Protein AF-A0AAW5EZY8-F1 (afdb_monomer_lite)

Organism: Novacetimonas hansenii (NCBI:txid436)

Sequence (127 aa):
THPVAMAQVRGIIAELALDPVVEFDTAGAAEMVREWNRKEDVAVASALAAELNGLEILRHNVEDASHNTTRFYIASRKPAVLPPPGEDFLTTLLFRVSNQPGALYKALGGFATTGVNMTRLESYMLE

pLDDT: mean 95.03, std 3.19, range [75.81, 98.19]

Structure (mmCIF, N/CA/C/O backbone):
data_AF-A0AAW5EZY8-F1
#
_entry.id   AF-A0AAW5EZY8-F1
#
loop_
_atom_site.group_PDB
_atom_site.id
_atom_site.type_symbol
_atom_site.label_atom_id
_atom_site.label_alt_id
_atom_site.label_comp_id
_atom_site.label_asym_id
_atom_site.label_entity_id
_atom_site.label_seq_id
_atom_site.pdbx_PDB_ins_code
_atom_site.Cartn_x
_atom_site.Cartn_y
_atom_site.Cartn_z
_atom_site.occupancy
_atom_site.B_iso_or_equiv
_atom_site.auth_seq_id
_atom_site.auth_comp_id
_atom_site.auth_asym_id
_atom_site.auth_atom_id
_atom_site.pdbx_PDB_model_num
ATOM 1 N N . THR A 1 1 ? 15.048 0.302 -8.961 1.00 96.75 1 THR A N 1
ATOM 2 C CA . THR A 1 1 ? 13.766 0.573 -8.245 1.00 96.75 1 THR A CA 1
ATOM 3 C C . THR A 1 1 ? 13.970 0.448 -6.738 1.00 96.75 1 THR A C 1
ATOM 5 O O . THR A 1 1 ? 15.028 -0.017 -6.327 1.00 96.75 1 THR A O 1
ATOM 8 N N . HIS A 1 2 ? 12.994 0.839 -5.913 1.00 96.81 2 HIS A N 1
ATOM 9 C CA . HIS A 1 2 ? 13.060 0.767 -4.443 1.00 96.81 2 HIS A CA 1
ATOM 10 C C . HIS A 1 2 ? 13.257 -0.676 -3.925 1.00 96.81 2 HIS A C 1
ATOM 12 O O . HIS A 1 2 ? 12.625 -1.580 -4.478 1.00 96.81 2 HIS A O 1
ATOM 18 N N . PRO A 1 3 ? 14.019 -0.929 -2.834 1.00 96.50 3 PRO A N 1
ATOM 19 C CA . PRO A 1 3 ? 14.207 -2.272 -2.268 1.00 96.50 3 PRO A CA 1
ATOM 20 C C . PRO A 1 3 ? 12.917 -3.071 -2.035 1.00 96.50 3 PRO A C 1
ATOM 22 O O . PRO A 1 3 ? 12.869 -4.266 -2.316 1.00 96.50 3 PRO A O 1
ATOM 25 N N . VAL A 1 4 ? 11.851 -2.421 -1.551 1.00 95.44 4 VAL A N 1
ATOM 26 C CA . VAL A 1 4 ? 10.564 -3.104 -1.303 1.00 95.44 4 VAL A CA 1
ATOM 27 C C . VAL A 1 4 ? 9.896 -3.520 -2.613 1.00 95.44 4 VAL A C 1
ATOM 29 O O . VAL A 1 4 ? 9.390 -4.633 -2.696 1.00 95.44 4 VAL A O 1
ATOM 32 N N . ALA A 1 5 ? 9.937 -2.671 -3.644 1.00 95.50 5 ALA A N 1
ATOM 33 C CA . ALA A 1 5 ? 9.407 -3.018 -4.961 1.00 95.50 5 ALA A CA 1
ATOM 34 C C . ALA A 1 5 ? 10.259 -4.110 -5.623 1.00 95.50 5 ALA A C 1
ATOM 36 O O . ALA A 1 5 ? 9.714 -5.042 -6.201 1.00 95.50 5 ALA A O 1
ATOM 37 N N . MET A 1 6 ? 11.586 -4.051 -5.462 1.00 96.25 6 MET A N 1
ATOM 38 C CA . MET A 1 6 ? 12.530 -5.046 -5.982 1.00 96.25 6 MET A CA 1
ATOM 39 C C . MET A 1 6 ? 12.206 -6.463 -5.486 1.00 96.25 6 MET A C 1
ATOM 41 O O . MET A 1 6 ? 12.242 -7.425 -6.248 1.00 96.25 6 MET A O 1
ATOM 45 N N . ALA A 1 7 ? 11.833 -6.595 -4.211 1.00 95.44 7 ALA A N 1
ATOM 46 C CA . ALA A 1 7 ? 11.439 -7.876 -3.628 1.00 95.44 7 ALA A CA 1
ATOM 47 C C . ALA A 1 7 ? 10.109 -8.431 -4.177 1.00 95.44 7 ALA A C 1
ATOM 49 O O . ALA A 1 7 ? 9.827 -9.614 -3.980 1.00 95.44 7 ALA A O 1
ATOM 50 N N . GLN A 1 8 ? 9.307 -7.593 -4.840 1.00 96.25 8 GLN A N 1
ATOM 51 C CA . GLN A 1 8 ? 7.971 -7.904 -5.353 1.00 96.25 8 GLN A CA 1
ATOM 52 C C . GLN A 1 8 ? 7.939 -8.140 -6.868 1.00 96.25 8 GLN A C 1
ATOM 54 O O . GLN A 1 8 ? 6.854 -8.310 -7.407 1.00 96.25 8 GLN A O 1
ATOM 59 N N . VAL A 1 9 ? 9.082 -8.107 -7.561 1.00 96.88 9 VAL A N 1
ATOM 60 C CA . VAL A 1 9 ? 9.166 -8.227 -9.033 1.00 96.88 9 VAL A CA 1
ATOM 61 C C . VAL A 1 9 ? 10.278 -9.190 -9.455 1.00 96.88 9 VAL A C 1
ATOM 63 O O . VAL A 1 9 ? 10.941 -9.017 -10.478 1.00 96.88 9 VAL A O 1
ATOM 66 N N . ARG A 1 10 ? 10.545 -10.214 -8.641 1.00 96.94 10 ARG A N 1
ATOM 67 C CA . ARG A 1 10 ? 11.656 -11.143 -8.890 1.00 96.94 10 ARG A CA 1
ATOM 68 C C . ARG A 1 10 ? 11.398 -12.029 -10.104 1.00 96.94 10 ARG A C 1
ATOM 70 O O . ARG A 1 10 ? 12.356 -12.404 -10.778 1.00 96.94 10 ARG A O 1
ATOM 77 N N . GLY A 1 11 ? 10.134 -12.339 -10.394 1.00 96.94 11 GLY A N 1
ATOM 78 C CA . GLY A 1 11 ? 9.741 -13.144 -11.546 1.00 96.94 11 GLY A CA 1
ATOM 79 C C . GLY A 1 11 ? 10.181 -12.512 -12.863 1.00 96.94 11 GLY A C 1
ATOM 80 O O . GLY A 1 11 ? 10.860 -13.164 -13.653 1.00 96.94 11 GLY A O 1
ATOM 81 N N . ILE A 1 12 ? 9.880 -11.225 -13.064 1.00 97.12 12 ILE A N 1
ATOM 82 C CA . ILE A 1 12 ? 10.227 -10.524 -14.308 1.00 97.12 12 ILE A CA 1
ATOM 83 C C . ILE A 1 12 ? 11.739 -10.307 -14.461 1.00 97.12 12 ILE A C 1
ATOM 85 O O . ILE A 1 12 ? 12.265 -10.410 -15.567 1.00 97.12 12 ILE A O 1
ATOM 89 N N . ILE A 1 13 ? 12.451 -10.059 -13.355 1.00 97.06 13 ILE A N 1
ATOM 90 C CA . ILE A 1 13 ? 13.915 -9.909 -13.358 1.00 97.06 13 ILE A CA 1
ATOM 91 C C . ILE A 1 13 ? 14.572 -11.208 -13.833 1.00 97.06 13 ILE A C 1
ATOM 93 O O . ILE A 1 13 ? 15.456 -11.171 -14.686 1.00 97.06 13 ILE A O 1
ATOM 97 N N . ALA A 1 14 ? 14.116 -12.352 -13.315 1.00 97.56 14 ALA A N 1
ATOM 98 C CA . ALA A 1 14 ? 14.626 -13.657 -13.716 1.00 97.56 14 ALA A CA 1
ATOM 99 C C . ALA A 1 14 ? 14.240 -14.020 -15.159 1.00 97.56 14 ALA A C 1
ATOM 101 O O . ALA A 1 14 ? 15.081 -14.525 -15.897 1.00 97.56 14 ALA A O 1
ATOM 102 N N . GLU A 1 15 ? 12.996 -13.746 -15.571 1.00 97.38 15 GLU A N 1
ATOM 103 C CA . GLU A 1 15 ? 12.507 -14.002 -16.935 1.00 97.38 15 GLU A CA 1
ATOM 104 C C . GLU A 1 15 ? 13.356 -13.285 -17.991 1.00 97.38 15 GLU A C 1
ATOM 106 O O . GLU A 1 15 ? 13.709 -13.875 -19.011 1.00 97.38 15 GLU A O 1
ATOM 111 N N . LEU A 1 16 ? 13.686 -12.017 -17.740 1.00 96.31 16 LEU A N 1
ATOM 112 C CA . LEU A 1 16 ? 14.406 -11.160 -18.681 1.00 96.31 16 LEU A CA 1
ATOM 113 C C . LEU A 1 16 ? 15.927 -11.150 -18.461 1.00 96.31 16 LEU A C 1
ATOM 115 O O . LEU A 1 16 ? 16.626 -10.438 -19.177 1.00 96.31 16 LEU A O 1
ATOM 119 N N . ALA A 1 17 ? 16.432 -11.928 -17.495 1.00 96.88 17 ALA A N 1
ATOM 120 C CA . ALA A 1 17 ? 17.841 -11.965 -17.099 1.00 96.88 17 ALA A CA 1
ATOM 121 C C . ALA A 1 17 ? 18.433 -10.560 -16.847 1.00 96.88 17 ALA A C 1
ATOM 123 O O . ALA A 1 17 ? 19.512 -10.231 -17.337 1.00 96.88 17 ALA A O 1
ATOM 124 N N . LEU A 1 18 ? 17.697 -9.725 -16.106 1.00 96.50 18 LEU A N 1
ATOM 125 C CA . LEU A 1 18 ? 18.092 -8.348 -15.798 1.00 96.50 18 LEU A CA 1
ATOM 126 C C . LEU A 1 18 ? 19.021 -8.285 -14.583 1.00 96.50 18 LEU A C 1
ATOM 128 O O . LEU A 1 18 ? 18.821 -9.004 -13.601 1.00 96.50 18 LEU A O 1
ATOM 132 N N . ASP A 1 19 ? 19.963 -7.344 -14.606 1.00 97.19 19 ASP A N 1
ATOM 133 C CA . ASP A 1 19 ? 20.784 -7.004 -13.446 1.00 97.19 19 ASP A CA 1
ATOM 134 C C . ASP A 1 19 ? 20.021 -6.034 -12.519 1.00 97.19 19 ASP A C 1
ATOM 136 O O . ASP A 1 19 ? 19.670 -4.922 -12.929 1.00 97.19 19 ASP A O 1
ATOM 140 N N . PRO A 1 20 ? 19.719 -6.412 -11.261 1.00 96.56 20 PRO A N 1
ATOM 141 C CA . PRO A 1 20 ? 18.917 -5.577 -10.376 1.00 96.56 20 PRO A CA 1
ATOM 142 C C . PRO A 1 20 ? 19.725 -4.403 -9.806 1.00 96.56 20 PRO A C 1
ATOM 144 O O . PRO A 1 20 ? 20.698 -4.596 -9.078 1.00 96.56 20 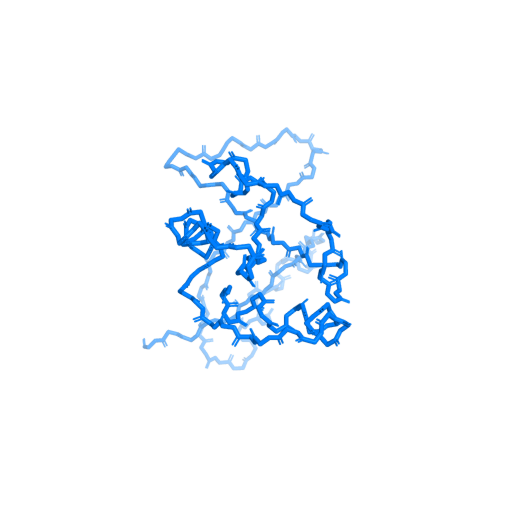PRO A O 1
ATOM 147 N N . VAL A 1 21 ? 19.246 -3.179 -10.043 1.00 96.44 21 VAL A N 1
ATOM 148 C CA . VAL A 1 21 ? 19.799 -1.945 -9.458 1.00 96.44 21 VAL A CA 1
ATOM 149 C C . VAL A 1 21 ? 18.827 -1.360 -8.430 1.00 96.44 21 VAL A C 1
ATOM 151 O O . VAL A 1 21 ? 17.658 -1.062 -8.721 1.00 96.44 21 VAL A O 1
ATOM 154 N N . VAL A 1 22 ? 19.307 -1.242 -7.191 1.00 95.69 22 VAL A N 1
ATOM 155 C CA . VAL A 1 22 ? 18.541 -0.719 -6.055 1.00 95.69 22 VAL A CA 1
ATOM 156 C C . VAL A 1 22 ? 18.641 0.798 -6.026 1.00 95.69 22 VAL A C 1
ATOM 158 O O . VAL A 1 22 ? 19.736 1.341 -6.022 1.00 95.69 22 VAL A O 1
ATOM 161 N N . GLU A 1 23 ? 17.487 1.453 -5.939 1.00 96.12 23 GLU A N 1
ATOM 162 C CA . GLU A 1 23 ? 17.372 2.911 -5.935 1.00 96.12 23 GLU A CA 1
ATOM 163 C C . GLU A 1 23 ? 16.558 3.421 -4.750 1.00 96.12 23 GLU A C 1
ATOM 165 O O . GLU A 1 23 ? 15.856 2.651 -4.089 1.00 96.12 23 GLU A O 1
ATOM 170 N N . PHE A 1 24 ? 16.650 4.726 -4.479 1.00 94.12 24 PHE A N 1
ATOM 171 C CA . PHE A 1 24 ? 16.034 5.342 -3.301 1.00 94.12 24 PHE A CA 1
ATOM 172 C C . PHE A 1 24 ? 14.505 5.267 -3.291 1.00 94.12 24 PHE A C 1
ATOM 174 O O . PHE A 1 24 ? 13.917 5.063 -2.235 1.00 94.12 24 PHE A O 1
ATOM 181 N N . ASP A 1 25 ? 13.850 5.404 -4.444 1.00 96.44 25 ASP A N 1
ATOM 182 C CA . ASP A 1 25 ? 12.405 5.234 -4.569 1.00 96.44 25 ASP A CA 1
ATOM 183 C C . ASP A 1 25 ? 11.999 4.771 -5.984 1.00 96.44 25 ASP A C 1
ATOM 185 O O . ASP A 1 25 ? 12.828 4.633 -6.888 1.00 96.44 25 ASP A O 1
ATOM 189 N N . THR A 1 26 ? 10.719 4.438 -6.172 1.00 97.12 26 THR A N 1
ATOM 190 C CA . THR A 1 26 ? 10.203 3.918 -7.450 1.00 97.12 26 THR A CA 1
ATOM 191 C C . THR A 1 26 ? 10.043 4.990 -8.528 1.00 97.12 26 THR A C 1
ATOM 193 O O . THR A 1 26 ? 10.220 4.686 -9.702 1.00 97.12 26 THR A O 1
ATOM 196 N N . ALA A 1 27 ? 9.673 6.218 -8.160 1.00 97.50 27 ALA A N 1
ATOM 197 C CA . ALA A 1 27 ? 9.432 7.303 -9.108 1.00 97.50 27 ALA A CA 1
ATOM 198 C C . ALA A 1 27 ? 10.752 7.934 -9.578 1.00 97.50 27 ALA A C 1
ATOM 200 O O . ALA A 1 27 ? 10.939 8.111 -10.779 1.00 97.50 27 ALA A O 1
ATOM 201 N N . GLY A 1 28 ? 11.696 8.160 -8.662 1.00 96.94 28 GLY A N 1
ATOM 202 C CA . GLY A 1 28 ? 13.058 8.592 -8.957 1.00 96.94 28 GLY A CA 1
ATOM 203 C C . GLY A 1 28 ? 13.806 7.590 -9.837 1.00 96.94 28 GLY A C 1
ATOM 204 O O . GLY A 1 28 ? 14.540 7.991 -10.731 1.00 96.94 28 GLY A O 1
ATOM 205 N N . ALA A 1 29 ? 13.553 6.282 -9.687 1.00 97.50 29 ALA A N 1
ATOM 206 C CA . ALA A 1 29 ? 14.089 5.281 -10.615 1.00 97.50 29 ALA A CA 1
ATOM 207 C C . ALA A 1 29 ? 13.621 5.497 -12.067 1.00 97.50 29 ALA A C 1
ATOM 209 O O . ALA A 1 29 ? 14.406 5.309 -12.992 1.00 97.50 29 ALA A O 1
ATOM 210 N N . ALA A 1 30 ? 12.364 5.901 -12.280 1.00 98.06 30 ALA A N 1
ATOM 211 C CA . ALA A 1 30 ? 11.870 6.240 -13.614 1.00 98.06 30 ALA A CA 1
ATOM 212 C C . ALA A 1 30 ? 12.508 7.539 -14.135 1.00 98.06 30 ALA A C 1
ATOM 214 O O . ALA A 1 30 ? 12.935 7.594 -15.285 1.00 98.06 30 ALA A O 1
ATOM 215 N N . GLU A 1 31 ? 12.633 8.558 -13.286 1.00 97.88 31 GLU A N 1
ATOM 216 C CA . GLU A 1 31 ? 13.318 9.809 -13.634 1.00 97.88 31 GLU A CA 1
ATOM 217 C C . GLU A 1 31 ? 14.772 9.563 -14.068 1.00 97.88 31 GLU A C 1
ATOM 219 O O . GLU A 1 31 ? 15.175 10.031 -15.130 1.00 97.88 31 GLU A O 1
ATOM 224 N N . MET A 1 32 ? 15.527 8.729 -13.347 1.00 97.06 32 MET A N 1
ATOM 225 C CA . MET A 1 32 ? 16.904 8.383 -13.725 1.00 97.06 32 MET A CA 1
ATOM 226 C C . MET A 1 32 ? 16.998 7.672 -15.075 1.00 97.06 32 MET A C 1
ATOM 228 O O . MET A 1 32 ? 17.864 8.012 -15.876 1.00 97.06 32 MET A O 1
ATOM 232 N N . VAL A 1 33 ? 16.098 6.728 -15.375 1.00 97.31 33 VAL A N 1
ATOM 233 C CA . VAL A 1 33 ? 16.075 6.063 -16.693 1.00 97.31 33 VAL A CA 1
ATOM 234 C C . VAL A 1 33 ? 15.851 7.078 -17.816 1.00 97.31 33 VAL A C 1
ATOM 236 O O . VAL A 1 33 ? 16.527 7.024 -18.847 1.00 97.31 33 VAL A O 1
ATOM 239 N N . ARG A 1 34 ? 14.954 8.049 -17.606 1.00 97.31 34 ARG A N 1
ATOM 240 C CA . ARG A 1 34 ? 14.743 9.157 -18.545 1.00 97.31 34 ARG A CA 1
ATOM 241 C C . ARG A 1 34 ? 16.007 10.008 -18.703 1.00 97.31 34 ARG A C 1
ATOM 243 O O . ARG A 1 34 ? 16.367 10.339 -19.830 1.00 97.31 34 ARG A O 1
ATOM 250 N N . GLU A 1 35 ? 16.661 10.379 -17.604 1.00 96.75 35 GLU A N 1
ATOM 251 C CA . GLU A 1 35 ? 17.868 11.216 -17.619 1.00 96.75 35 GLU A CA 1
ATOM 252 C C . GLU A 1 35 ? 19.063 10.526 -18.281 1.00 96.75 35 GLU A C 1
ATOM 254 O O . GLU A 1 35 ? 19.793 11.153 -19.051 1.00 96.75 35 GLU A O 1
ATOM 259 N N . TRP A 1 36 ? 19.262 9.234 -18.015 1.00 95.69 36 TRP A N 1
ATOM 260 C CA . TRP A 1 36 ? 20.331 8.450 -18.629 1.00 95.69 36 TRP A CA 1
ATOM 261 C C . TRP A 1 36 ? 20.109 8.259 -20.126 1.00 95.69 36 TRP A C 1
ATOM 263 O O . TRP A 1 36 ? 21.087 8.220 -20.874 1.00 95.69 36 TRP A O 1
ATOM 273 N N . ASN A 1 37 ? 18.844 8.172 -20.560 1.00 94.50 37 ASN A N 1
ATOM 274 C CA . ASN A 1 37 ? 18.448 8.032 -21.962 1.00 94.50 37 ASN A CA 1
ATOM 275 C C . ASN A 1 37 ? 19.176 6.868 -22.670 1.00 94.50 37 ASN A C 1
ATOM 277 O O . ASN A 1 37 ? 19.634 6.978 -23.812 1.00 94.50 37 ASN A O 1
ATOM 281 N N . ARG A 1 38 ? 19.316 5.752 -21.951 1.00 95.62 38 ARG A N 1
ATOM 282 C CA . ARG A 1 38 ? 19.911 4.494 -22.415 1.00 95.62 38 ARG A CA 1
ATOM 283 C C . ARG A 1 38 ? 18.803 3.489 -22.675 1.00 95.62 38 ARG A C 1
ATOM 285 O O . ARG A 1 38 ? 17.808 3.468 -21.960 1.00 95.62 38 ARG A O 1
ATOM 292 N N . LYS A 1 39 ? 18.961 2.659 -23.705 1.00 92.62 39 LYS A N 1
ATOM 293 C CA . LYS A 1 39 ? 17.939 1.662 -24.076 1.00 92.62 39 LYS A CA 1
ATOM 294 C C . LYS A 1 39 ? 18.060 0.376 -23.264 1.00 92.62 39 LYS A C 1
ATOM 296 O O . LYS A 1 39 ? 17.150 -0.445 -23.279 1.00 92.62 39 LYS A O 1
ATOM 301 N N . GLU A 1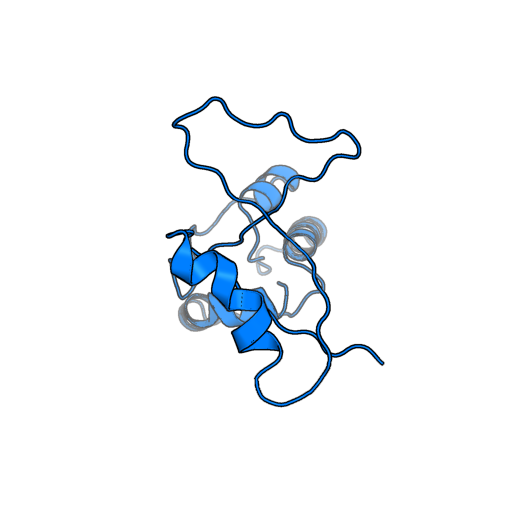 40 ? 19.197 0.204 -22.607 1.00 94.69 40 GLU A N 1
ATOM 302 C CA . GLU A 1 40 ? 19.554 -0.941 -21.784 1.00 94.69 40 GLU A CA 1
ATOM 303 C C . GLU A 1 40 ? 19.025 -0.808 -20.347 1.00 94.69 40 GLU A C 1
ATOM 305 O O . GLU A 1 40 ? 18.913 -1.809 -19.644 1.00 94.69 40 GLU A O 1
ATOM 310 N N . ASP A 1 41 ? 18.663 0.410 -19.930 1.00 96.00 41 ASP A N 1
ATOM 311 C CA . ASP A 1 41 ? 18.207 0.709 -18.576 1.00 96.00 41 ASP A CA 1
ATOM 312 C C . ASP A 1 41 ? 16.675 0.782 -18.520 1.00 96.00 41 ASP A C 1
ATOM 314 O O . ASP A 1 41 ? 16.026 1.452 -19.325 1.00 96.00 41 ASP A O 1
ATOM 318 N N . VAL A 1 42 ? 16.082 0.101 -17.538 1.00 97.00 42 VAL A N 1
ATOM 319 C CA . VAL A 1 42 ? 14.629 0.063 -17.320 1.00 97.00 42 VAL A CA 1
ATOM 320 C C . VAL A 1 42 ? 14.290 0.289 -15.852 1.00 97.00 42 VAL A C 1
ATOM 322 O O . VAL A 1 42 ? 15.053 -0.056 -14.950 1.00 97.00 42 VAL A O 1
ATOM 325 N N . 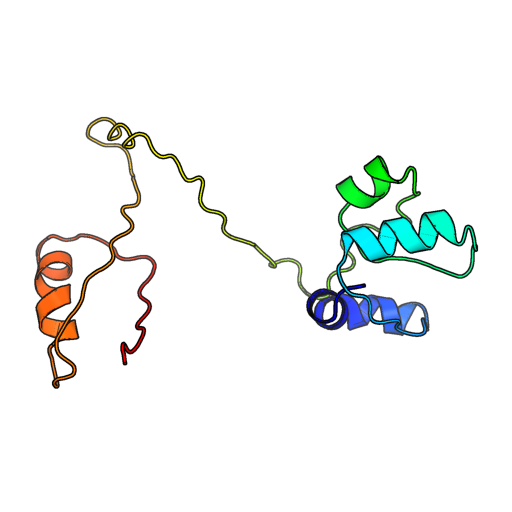ALA A 1 43 ? 13.106 0.845 -15.597 1.00 97.75 43 ALA A N 1
ATOM 326 C CA . ALA A 1 43 ? 12.598 1.067 -14.251 1.00 97.75 43 ALA A CA 1
ATOM 327 C C . ALA A 1 43 ? 11.282 0.323 -14.036 1.00 97.75 43 ALA A C 1
ATOM 329 O O . ALA A 1 43 ? 10.405 0.314 -14.896 1.00 97.75 43 ALA A O 1
ATOM 330 N N . VAL A 1 44 ? 11.119 -0.235 -12.835 1.00 97.75 44 VAL A N 1
ATOM 331 C CA . VAL A 1 44 ? 9.805 -0.643 -12.337 1.00 97.75 44 VAL A CA 1
ATOM 332 C C . VAL A 1 44 ? 9.258 0.467 -11.452 1.00 97.75 44 VAL A C 1
ATOM 334 O O . VAL A 1 44 ? 9.806 0.739 -10.379 1.00 97.75 44 VAL A O 1
ATOM 337 N N . ALA A 1 45 ? 8.190 1.103 -11.923 1.00 97.81 45 ALA A N 1
ATOM 338 C CA . ALA A 1 45 ? 7.548 2.254 -11.305 1.00 97.81 45 ALA A CA 1
ATOM 339 C C . ALA A 1 45 ? 6.035 2.247 -11.584 1.00 97.81 45 ALA A C 1
ATOM 341 O O . ALA A 1 45 ? 5.521 1.378 -12.289 1.00 97.81 45 ALA A O 1
ATOM 342 N N . SER A 1 46 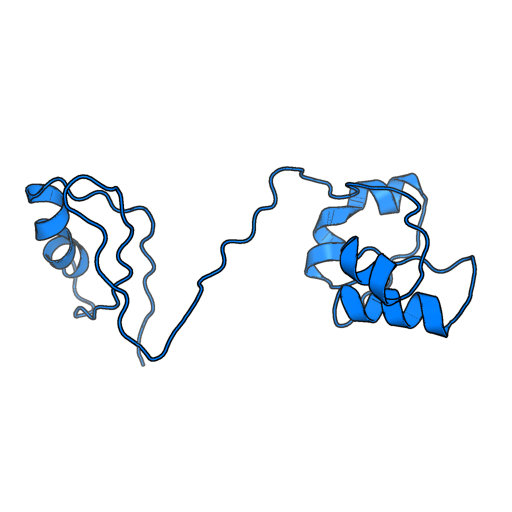? 5.308 3.218 -11.027 1.00 97.44 46 SER A N 1
ATOM 343 C CA . SER A 1 46 ? 3.885 3.388 -11.328 1.00 97.44 46 SER A CA 1
ATOM 344 C C . SER A 1 46 ? 3.672 3.878 -12.766 1.00 97.44 46 SER A C 1
ATOM 346 O O . SER A 1 46 ? 4.510 4.588 -13.322 1.00 97.44 46 SER A O 1
ATOM 348 N N . ALA A 1 47 ? 2.509 3.571 -13.350 1.00 97.88 47 ALA A N 1
ATOM 349 C CA . ALA A 1 47 ? 2.132 4.096 -14.667 1.00 97.88 47 ALA A CA 1
ATOM 350 C C . ALA A 1 47 ? 2.137 5.637 -14.704 1.00 97.88 47 ALA A C 1
ATOM 352 O O . ALA A 1 47 ? 2.562 6.232 -15.689 1.00 97.88 47 ALA A O 1
ATOM 353 N N . LEU A 1 48 ? 1.754 6.279 -13.594 1.00 97.94 48 LEU A N 1
ATOM 354 C CA . LEU A 1 48 ? 1.830 7.732 -13.440 1.00 97.94 48 LEU A CA 1
ATOM 355 C C . LEU A 1 48 ? 3.275 8.251 -13.528 1.00 97.94 48 LEU A C 1
ATOM 357 O O . LEU A 1 48 ? 3.516 9.288 -14.135 1.00 97.94 48 LEU A O 1
ATOM 361 N N . ALA A 1 49 ? 4.250 7.545 -12.946 1.00 98.00 49 ALA A N 1
ATOM 362 C CA . ALA A 1 49 ? 5.653 7.944 -13.046 1.00 98.00 49 ALA A CA 1
ATOM 363 C C . ALA A 1 49 ? 6.172 7.846 -14.489 1.00 98.00 49 ALA A C 1
ATOM 365 O O . ALA A 1 49 ? 6.955 8.700 -14.902 1.00 98.00 49 ALA A O 1
ATOM 366 N N . ALA A 1 50 ? 5.718 6.848 -15.257 1.00 98.12 50 ALA A N 1
ATOM 367 C CA . ALA A 1 50 ? 6.032 6.745 -16.680 1.00 98.12 50 ALA A CA 1
ATOM 368 C C . ALA A 1 50 ? 5.440 7.924 -17.473 1.00 98.12 50 ALA A C 1
ATOM 370 O O . ALA A 1 50 ? 6.168 8.577 -18.216 1.00 98.12 50 ALA A O 1
ATOM 371 N N . GLU A 1 51 ? 4.165 8.260 -17.246 1.00 98.00 51 GLU A N 1
ATOM 372 C CA . GLU A 1 51 ? 3.490 9.405 -17.877 1.00 98.00 51 GLU A CA 1
ATOM 373 C C . GLU A 1 51 ? 4.217 10.730 -17.598 1.00 98.00 51 GLU A C 1
ATOM 375 O O . GLU A 1 51 ? 4.566 11.455 -18.529 1.00 98.00 51 GLU A O 1
ATOM 380 N N . LEU A 1 52 ? 4.511 11.021 -16.326 1.00 97.88 52 LEU A N 1
ATOM 381 C CA . LEU A 1 52 ? 5.181 12.260 -15.912 1.00 97.88 52 LEU A CA 1
ATOM 382 C C . LEU A 1 52 ? 6.595 12.404 -16.493 1.00 97.88 52 LEU A C 1
ATOM 384 O O . LEU A 1 52 ? 7.072 13.522 -16.682 1.00 97.88 52 LEU A O 1
ATOM 388 N N . ASN A 1 53 ? 7.258 11.283 -16.783 1.00 97.38 53 ASN A N 1
ATOM 389 C CA . ASN A 1 53 ? 8.599 11.257 -17.361 1.00 97.38 53 ASN A CA 1
ATOM 390 C C . ASN A 1 53 ? 8.613 11.054 -18.883 1.00 97.38 53 ASN A C 1
ATOM 392 O O . ASN A 1 53 ? 9.691 11.039 -19.474 1.00 97.38 53 ASN A O 1
ATOM 396 N N . GLY A 1 54 ? 7.450 10.917 -19.530 1.00 97.00 54 GLY A N 1
ATOM 397 C CA . GLY A 1 54 ? 7.358 10.635 -20.965 1.00 97.00 54 GLY A CA 1
ATOM 398 C C . GLY A 1 54 ? 7.994 9.300 -21.368 1.00 97.00 54 GLY A C 1
ATOM 399 O O . GLY A 1 54 ? 8.531 9.190 -22.468 1.00 97.00 54 GLY A O 1
ATOM 400 N N . LEU A 1 55 ? 7.980 8.311 -20.471 1.00 97.69 55 LEU A N 1
ATOM 401 C CA . LEU A 1 55 ? 8.533 6.980 -20.706 1.00 97.69 55 LEU A CA 1
ATOM 402 C C . LEU A 1 55 ? 7.477 6.024 -21.262 1.00 97.69 55 LEU A C 1
ATOM 404 O O . LEU A 1 55 ? 6.299 6.086 -20.908 1.00 97.69 55 LEU A O 1
ATOM 408 N N . GLU A 1 56 ? 7.925 5.093 -22.098 1.00 97.44 56 GLU A N 1
ATOM 409 C CA . GLU A 1 56 ? 7.096 4.006 -22.612 1.00 97.44 56 GLU A CA 1
ATOM 410 C C . GLU A 1 56 ? 6.981 2.876 -21.580 1.00 97.44 56 GLU A C 1
ATOM 412 O O . GLU A 1 56 ? 7.975 2.428 -21.003 1.00 97.44 56 GLU A O 1
ATOM 417 N N . ILE A 1 57 ? 5.762 2.382 -21.357 1.00 98.19 57 ILE A N 1
ATOM 418 C CA . ILE A 1 57 ? 5.535 1.213 -20.504 1.00 98.19 57 ILE A CA 1
ATOM 419 C C . ILE A 1 57 ? 5.747 -0.052 -21.340 1.00 98.19 57 ILE A C 1
ATOM 421 O O . ILE A 1 57 ? 4.920 -0.393 -22.180 1.00 98.19 57 ILE A O 1
ATOM 425 N N . LEU A 1 58 ? 6.833 -0.778 -21.065 1.00 96.94 58 LEU A N 1
ATOM 426 C CA . LEU A 1 58 ? 7.173 -2.017 -21.778 1.00 96.94 58 LEU A CA 1
ATOM 427 C C . LEU A 1 58 ? 6.305 -3.214 -21.362 1.00 96.94 58 LEU A C 1
ATOM 429 O O .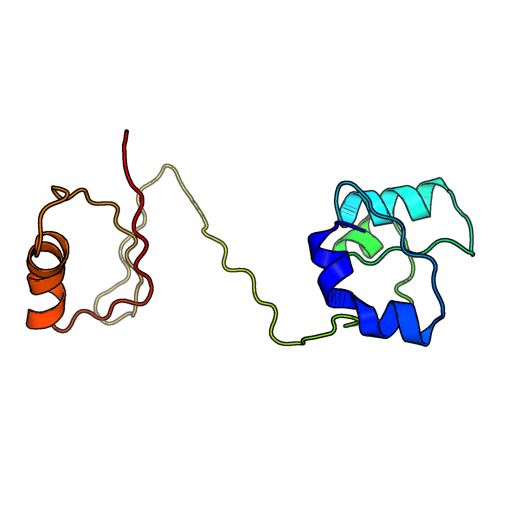 LEU A 1 58 ? 6.045 -4.112 -22.162 1.00 96.94 58 LEU A O 1
ATOM 433 N N . ARG A 1 59 ? 5.880 -3.262 -20.093 1.00 97.25 59 ARG A N 1
ATOM 434 C CA . ARG A 1 59 ? 5.031 -4.330 -19.552 1.00 97.25 59 ARG A CA 1
ATOM 435 C C . ARG A 1 59 ? 4.251 -3.830 -18.338 1.00 97.25 59 ARG A C 1
ATOM 437 O O . ARG A 1 59 ? 4.817 -3.197 -17.451 1.00 97.25 59 ARG A O 1
ATOM 444 N N . HIS A 1 60 ? 2.958 -4.133 -18.297 1.00 97.06 60 HIS A N 1
ATOM 445 C CA . HIS A 1 60 ? 2.091 -3.834 -17.157 1.00 97.06 60 HIS A CA 1
ATOM 446 C C . HIS A 1 60 ? 2.053 -4.997 -16.163 1.00 97.06 60 HIS A C 1
ATOM 448 O O . HIS A 1 60 ? 2.236 -6.147 -16.559 1.00 97.06 60 HIS A O 1
ATOM 454 N N . ASN A 1 61 ? 1.736 -4.682 -14.905 1.00 95.62 61 ASN A N 1
ATOM 455 C CA . ASN A 1 61 ? 1.451 -5.642 -13.835 1.00 95.62 61 ASN A CA 1
ATOM 456 C C . ASN A 1 61 ? 2.553 -6.706 -13.669 1.00 95.62 61 ASN A C 1
ATOM 458 O O . ASN A 1 61 ? 2.308 -7.907 -13.778 1.00 95.62 61 ASN A O 1
ATOM 462 N N . VAL A 1 62 ? 3.796 -6.242 -13.505 1.00 96.44 62 VAL A N 1
ATOM 463 C CA . VAL A 1 62 ? 4.990 -7.098 -13.388 1.00 96.44 62 VAL A CA 1
ATOM 464 C C . VAL A 1 62 ? 5.254 -7.578 -11.957 1.00 96.44 62 VAL A C 1
ATOM 466 O O . VAL A 1 62 ? 6.283 -8.202 -11.700 1.00 96.44 62 VAL A O 1
ATOM 469 N N . GLU A 1 63 ? 4.364 -7.257 -11.018 1.00 95.81 63 GLU A N 1
ATOM 470 C CA . GLU A 1 63 ? 4.423 -7.743 -9.647 1.00 95.81 63 GLU A CA 1
ATOM 471 C C . GLU A 1 63 ? 4.207 -9.258 -9.548 1.00 95.81 63 GLU A C 1
ATOM 473 O O . GLU A 1 63 ? 3.341 -9.840 -10.195 1.00 95.81 63 GLU A O 1
ATOM 478 N N . ASP A 1 64 ? 4.964 -9.894 -8.657 1.00 95.50 64 ASP A N 1
ATOM 479 C CA . ASP A 1 64 ? 4.898 -11.328 -8.379 1.00 95.50 64 ASP A CA 1
ATOM 480 C C . ASP A 1 64 ? 3.538 -11.731 -7.767 1.00 95.50 64 ASP A C 1
ATOM 482 O O . ASP A 1 64 ? 3.118 -12.885 -7.858 1.00 95.50 64 ASP A O 1
ATOM 486 N N . ALA A 1 65 ? 2.850 -10.791 -7.107 1.00 92.94 65 ALA A N 1
ATOM 487 C CA . ALA A 1 65 ? 1.584 -11.018 -6.419 1.00 92.94 65 ALA A CA 1
ATOM 488 C C . ALA A 1 65 ? 0.577 -9.896 -6.706 1.00 92.94 65 ALA A C 1
ATOM 490 O O . ALA A 1 65 ? 0.730 -8.766 -6.245 1.00 92.94 65 ALA A O 1
ATOM 491 N N . SER A 1 66 ? -0.521 -10.246 -7.375 1.00 89.56 66 SER A N 1
ATOM 492 C CA . SER A 1 66 ? -1.543 -9.297 -7.841 1.00 89.56 66 SER A CA 1
ATOM 493 C C . SER A 1 66 ? -2.427 -8.688 -6.741 1.00 89.56 66 SER A C 1
ATOM 495 O O . SER A 1 66 ? -3.271 -7.843 -7.021 1.00 89.56 66 SER A O 1
ATOM 497 N N . HIS A 1 67 ? -2.289 -9.131 -5.488 1.00 88.75 67 HIS A N 1
ATOM 498 C CA . HIS A 1 67 ? -3.130 -8.696 -4.365 1.00 88.75 67 HIS A CA 1
ATOM 499 C C . HIS A 1 67 ? -2.478 -7.604 -3.501 1.00 88.75 67 HIS A C 1
ATOM 501 O O . HIS A 1 67 ? -2.897 -7.373 -2.366 1.00 88.75 67 HIS A O 1
ATOM 507 N N . ASN A 1 68 ? -1.452 -6.922 -4.013 1.00 87.00 68 ASN A N 1
ATOM 508 C CA . ASN A 1 68 ? -0.805 -5.829 -3.297 1.00 87.00 68 ASN A CA 1
ATOM 509 C C . ASN A 1 68 ? -1.740 -4.608 -3.214 1.00 87.00 68 ASN A C 1
ATOM 511 O O . ASN A 1 68 ? -2.129 -4.040 -4.230 1.00 87.00 68 ASN A O 1
ATOM 515 N N . THR A 1 69 ? -2.127 -4.215 -1.999 1.00 90.44 69 THR A N 1
ATOM 516 C CA . THR A 1 69 ? -3.043 -3.091 -1.758 1.00 90.44 69 THR A CA 1
ATOM 517 C C . THR A 1 69 ? -2.493 -2.181 -0.669 1.00 90.44 69 THR A C 1
ATOM 519 O O . THR A 1 69 ? -2.179 -2.635 0.432 1.00 90.44 69 THR A O 1
ATOM 522 N N . THR A 1 70 ? -2.461 -0.877 -0.941 1.00 91.31 70 THR A N 1
ATOM 523 C CA . THR A 1 70 ? -2.061 0.148 0.032 1.00 91.31 70 THR A CA 1
ATOM 524 C C . THR A 1 70 ? -3.288 0.902 0.537 1.00 91.31 70 THR A C 1
ATOM 526 O O . THR A 1 70 ? -4.027 1.500 -0.243 1.00 91.31 70 THR A O 1
ATOM 529 N N . ARG A 1 71 ? -3.508 0.905 1.857 1.00 93.69 71 ARG A N 1
ATOM 530 C CA . ARG A 1 71 ? -4.585 1.672 2.502 1.00 93.69 71 ARG A CA 1
ATOM 531 C C . ARG A 1 71 ? -4.087 3.067 2.887 1.00 93.69 71 ARG A C 1
ATOM 533 O O . ARG A 1 71 ? -3.182 3.184 3.708 1.00 93.69 71 ARG A O 1
ATOM 540 N N . PHE A 1 72 ? -4.723 4.108 2.355 1.00 94.81 72 PHE A N 1
ATOM 541 C CA . PHE A 1 72 ? -4.435 5.510 2.680 1.00 94.81 72 PHE A CA 1
ATOM 542 C C . PHE A 1 72 ? -5.495 6.110 3.615 1.00 94.81 72 PHE A C 1
ATOM 544 O O . PHE A 1 72 ? -6.653 5.691 3.606 1.00 94.81 72 PHE A O 1
ATOM 551 N N . TYR A 1 73 ? -5.102 7.121 4.396 1.00 92.44 73 TYR A N 1
ATOM 552 C CA . TYR A 1 73 ? -6.016 7.980 5.152 1.00 92.44 73 TYR A CA 1
ATOM 553 C C . TYR A 1 73 ? -6.002 9.391 4.567 1.00 92.44 73 TYR A C 1
ATOM 555 O O . TYR A 1 73 ? -4.936 9.950 4.318 1.00 92.44 73 TYR A O 1
ATOM 563 N N . ILE A 1 74 ? -7.183 9.986 4.404 1.00 92.50 74 ILE A N 1
ATOM 564 C CA . ILE A 1 74 ? -7.326 11.409 4.086 1.00 92.50 74 ILE A CA 1
ATOM 565 C C . ILE A 1 74 ? -7.505 12.153 5.409 1.00 92.50 74 ILE A C 1
ATOM 567 O O . ILE A 1 74 ? -8.455 11.892 6.145 1.00 92.50 74 ILE A O 1
ATOM 571 N N . ALA A 1 75 ? -6.585 13.064 5.724 1.00 93.19 75 ALA A N 1
ATOM 572 C CA . ALA A 1 75 ? -6.595 13.823 6.972 1.00 93.19 75 ALA A CA 1
ATOM 573 C C . ALA A 1 75 ? -6.958 15.295 6.735 1.00 93.19 75 ALA A C 1
ATOM 575 O O . ALA A 1 75 ? -6.565 15.902 5.740 1.00 93.19 75 ALA A O 1
ATOM 576 N N . SER A 1 76 ? -7.683 15.887 7.684 1.00 94.94 76 SER A N 1
ATOM 577 C CA . SER A 1 76 ? -8.075 17.297 7.675 1.00 94.94 76 SER A CA 1
ATOM 578 C C . SER A 1 76 ? -7.977 17.878 9.081 1.00 94.94 76 SER A C 1
ATOM 580 O O . SER A 1 76 ? -8.202 17.180 10.066 1.00 94.94 76 SER A O 1
ATOM 582 N N . ARG A 1 77 ? -7.675 19.179 9.181 1.00 96.62 77 ARG A N 1
ATOM 583 C CA . ARG A 1 77 ? -7.772 19.919 10.453 1.00 96.62 77 ARG A CA 1
ATOM 584 C C . ARG A 1 77 ? -9.221 20.169 10.867 1.00 96.62 77 ARG A C 1
ATOM 586 O O . ARG A 1 77 ? -9.486 20.418 12.038 1.00 96.62 77 ARG A O 1
ATOM 593 N N . LYS A 1 78 ? -10.147 20.172 9.904 1.00 95.94 78 LYS A N 1
ATOM 594 C CA . LYS A 1 78 ? -11.575 20.324 10.182 1.00 95.94 78 LYS A CA 1
ATOM 595 C C . LYS A 1 78 ? -12.134 18.971 10.625 1.00 95.94 78 LYS A C 1
ATOM 597 O O . LYS A 1 78 ? -11.817 17.977 9.969 1.00 95.94 78 LYS A O 1
ATOM 602 N N . PRO A 1 79 ? -12.973 18.930 11.673 1.00 90.88 79 PRO A N 1
ATOM 603 C CA . PRO A 1 79 ? -13.679 17.713 12.044 1.00 90.88 79 PRO A CA 1
ATOM 604 C C . PRO A 1 79 ? -14.462 17.145 10.859 1.00 90.88 79 PRO A C 1
ATOM 606 O O . PRO A 1 79 ? -15.032 17.900 10.066 1.00 90.88 79 PRO A O 1
ATOM 609 N N . ALA A 1 80 ? -14.485 15.818 10.748 1.00 87.50 80 ALA A N 1
ATOM 610 C CA . ALA A 1 80 ? -15.340 15.143 9.786 1.00 87.50 80 ALA A CA 1
ATOM 611 C C . ALA A 1 80 ? -16.812 15.347 10.170 1.00 87.50 80 ALA A C 1
ATOM 613 O O . ALA A 1 80 ? -17.166 15.333 11.351 1.00 87.50 80 ALA A O 1
ATOM 614 N N . VAL A 1 81 ? -17.666 15.528 9.166 1.00 89.31 81 VAL A N 1
ATOM 615 C CA . VAL A 1 81 ? -19.117 15.473 9.356 1.00 89.31 81 VAL A CA 1
ATOM 616 C C . VAL A 1 81 ? -19.492 14.004 9.511 1.00 89.31 81 VAL A C 1
ATOM 618 O O . VAL A 1 81 ? -19.045 13.175 8.718 1.00 89.31 81 VAL A O 1
ATOM 621 N N . LEU A 1 82 ? -20.268 13.677 10.545 1.00 87.62 82 LEU A N 1
ATOM 622 C CA . LEU A 1 82 ? -20.744 12.310 10.725 1.00 87.62 82 LEU A CA 1
ATOM 623 C C . LEU A 1 82 ? -21.706 11.947 9.584 1.00 87.62 82 LEU A C 1
ATOM 625 O O . LEU A 1 82 ? -22.545 12.779 9.223 1.00 87.62 82 LEU A O 1
ATOM 629 N N . PRO A 1 83 ? -21.596 10.732 9.027 1.00 89.31 83 PRO A N 1
ATOM 630 C CA . PRO A 1 83 ? -22.540 10.267 8.027 1.00 89.31 83 PRO A CA 1
ATOM 631 C C . PRO A 1 83 ? -23.951 10.153 8.627 1.00 89.31 83 PRO A C 1
ATOM 633 O O . PRO A 1 83 ? -24.106 10.067 9.854 1.00 89.31 83 PRO A O 1
ATOM 636 N N . PRO A 1 84 ? -24.997 10.206 7.787 1.00 89.69 84 PRO A N 1
ATOM 637 C CA . PRO A 1 84 ? -26.371 10.104 8.251 1.00 89.69 84 PRO A CA 1
ATOM 638 C C . PRO A 1 84 ? -26.641 8.745 8.924 1.00 89.69 84 PRO A C 1
ATOM 640 O O . PRO A 1 84 ? -25.936 7.763 8.672 1.00 89.69 84 PRO A O 1
ATOM 643 N N . PRO A 1 85 ? -27.677 8.654 9.778 1.00 88.31 85 PRO A N 1
ATOM 644 C CA . PRO A 1 85 ? -28.059 7.390 10.396 1.00 88.31 85 PRO A CA 1
ATOM 645 C C . PRO A 1 85 ? -28.310 6.297 9.350 1.00 88.31 85 PRO A C 1
ATOM 647 O O . PRO A 1 85 ? -29.060 6.511 8.400 1.00 88.31 85 PRO A O 1
ATOM 650 N N . GLY A 1 86 ? -27.722 5.118 9.561 1.00 86.38 86 GLY A N 1
ATOM 651 C CA . GLY A 1 86 ? -27.885 3.954 8.683 1.00 86.38 86 GLY A CA 1
ATOM 652 C C . GLY A 1 86 ? -26.784 3.767 7.636 1.00 86.38 86 GLY A C 1
ATOM 653 O O . GLY A 1 86 ? -26.802 2.750 6.952 1.00 86.38 86 GLY A O 1
ATOM 654 N N . GLU A 1 87 ? -25.824 4.688 7.525 1.00 92.12 87 GLU A N 1
ATOM 655 C CA . GLU A 1 87 ? -24.620 4.474 6.716 1.00 92.12 87 GLU A CA 1
ATOM 656 C C . GLU A 1 87 ? -23.501 3.806 7.523 1.00 92.12 87 GLU A C 1
ATOM 658 O O . GLU A 1 87 ? -23.249 4.158 8.679 1.00 92.12 87 GLU A O 1
ATOM 663 N N . ASP A 1 88 ? -22.802 2.862 6.890 1.00 90.50 88 ASP A N 1
ATOM 664 C CA . ASP A 1 88 ? -21.604 2.249 7.455 1.00 90.50 88 ASP A CA 1
ATOM 665 C C . ASP A 1 88 ? -20.455 3.259 7.477 1.00 90.50 88 ASP A C 1
ATOM 667 O O . ASP A 1 88 ? -20.143 3.912 6.480 1.00 90.50 88 ASP A O 1
ATOM 671 N N . PHE A 1 89 ? -19.769 3.357 8.613 1.00 92.50 89 PHE A N 1
ATOM 672 C CA . PHE A 1 89 ? -18.601 4.217 8.745 1.00 92.50 89 PHE A CA 1
ATOM 673 C C . PHE A 1 89 ? -17.527 3.589 9.619 1.00 92.50 89 PHE A C 1
ATOM 675 O O . PHE A 1 89 ? -17.773 2.726 10.460 1.00 92.50 89 PHE A O 1
ATOM 682 N N . LEU A 1 90 ? -16.297 4.054 9.418 1.00 92.75 90 LEU A N 1
ATOM 683 C CA . LEU A 1 90 ? -15.148 3.650 10.212 1.00 92.75 90 LEU A CA 1
ATOM 684 C C . LEU A 1 90 ? -14.783 4.768 11.180 1.00 92.75 90 LEU A C 1
ATOM 686 O O . LEU A 1 90 ? -14.688 5.931 10.797 1.00 92.75 90 LEU A O 1
ATOM 690 N N . THR A 1 91 ? -14.525 4.400 12.432 1.00 92.81 91 THR A N 1
ATOM 691 C CA . THR A 1 91 ? -13.937 5.294 13.433 1.00 92.81 91 THR A CA 1
ATOM 692 C C . THR A 1 91 ? -12.549 4.794 13.798 1.00 92.81 91 THR A C 1
ATOM 694 O O . THR A 1 91 ? -12.382 3.647 14.208 1.00 92.81 91 THR A O 1
ATOM 697 N N . THR A 1 92 ? -11.554 5.669 13.668 1.00 94.25 92 THR A N 1
ATOM 698 C CA . THR A 1 92 ? -10.191 5.421 14.145 1.00 94.25 92 THR A CA 1
ATOM 699 C C . THR A 1 92 ? -10.013 6.113 15.486 1.00 94.25 92 THR A C 1
ATOM 701 O O . THR A 1 92 ? -10.281 7.306 15.614 1.00 94.25 92 THR A O 1
ATOM 704 N N . LEU A 1 93 ? -9.543 5.368 16.480 1.00 94.44 93 LEU A N 1
ATOM 705 C CA . LEU A 1 93 ? -9.351 5.850 17.840 1.00 94.44 93 LEU A CA 1
ATOM 706 C C . LEU A 1 93 ? -7.976 5.440 18.363 1.00 94.44 93 LEU A C 1
ATOM 708 O O . LEU A 1 93 ? -7.487 4.349 18.082 1.00 94.44 93 LEU A O 1
ATOM 712 N N . LEU A 1 94 ? -7.361 6.342 19.123 1.00 95.94 94 LEU A N 1
ATOM 713 C CA . LEU A 1 94 ? -6.142 6.089 19.879 1.00 95.94 94 LEU A CA 1
ATOM 714 C C . LEU A 1 94 ? -6.508 6.126 21.355 1.00 95.94 94 LEU A C 1
ATOM 716 O O . LEU A 1 94 ? -7.130 7.077 21.825 1.00 95.94 94 LEU A O 1
ATOM 720 N N . PHE A 1 95 ? -6.117 5.095 22.089 1.00 96.38 95 PHE A N 1
ATOM 721 C CA . PHE A 1 95 ? -6.346 5.008 23.523 1.00 96.38 95 PHE A CA 1
ATOM 722 C C . PHE A 1 95 ? -5.117 4.418 24.206 1.00 96.38 95 PHE A C 1
ATOM 724 O O . PHE A 1 95 ? -4.273 3.785 23.574 1.00 96.38 95 PHE A O 1
ATOM 731 N N . ARG A 1 96 ? -5.002 4.663 25.510 1.00 96.19 96 ARG A N 1
ATOM 732 C CA . ARG A 1 96 ? -3.914 4.149 26.342 1.00 96.19 96 ARG A CA 1
ATOM 733 C C . ARG A 1 96 ? -4.502 3.292 27.446 1.00 96.19 96 ARG A C 1
ATOM 735 O O . ARG A 1 96 ? -5.532 3.635 28.021 1.00 96.19 96 ARG A O 1
ATOM 742 N N . VAL A 1 97 ? -3.819 2.200 27.749 1.00 96.00 97 VAL A N 1
ATOM 743 C CA . VAL A 1 97 ? -4.119 1.318 28.877 1.00 96.00 97 VAL A CA 1
ATOM 744 C C . VAL A 1 97 ? -2.840 1.084 29.669 1.00 96.00 97 VAL A C 1
ATOM 746 O O . VAL A 1 97 ? -1.742 1.245 29.137 1.00 96.00 97 VAL A O 1
ATOM 749 N N . SER A 1 98 ? -2.963 0.712 30.942 1.00 94.88 98 SER A N 1
ATOM 750 C CA . SER A 1 98 ? -1.803 0.259 31.707 1.00 94.88 98 SER A CA 1
ATOM 751 C C . SER A 1 98 ? -1.266 -1.055 31.132 1.00 94.88 98 SER A C 1
ATOM 753 O O . SER A 1 98 ? -2.037 -1.896 30.665 1.00 94.88 98 SER A O 1
ATOM 755 N N . ASN A 1 99 ? 0.052 -1.264 31.195 1.00 95.75 99 ASN A N 1
ATOM 756 C CA . ASN A 1 99 ? 0.666 -2.531 30.792 1.00 95.75 99 ASN A CA 1
ATOM 757 C C . ASN A 1 99 ? 0.509 -3.589 31.899 1.00 95.75 99 ASN A C 1
ATOM 759 O O . ASN A 1 99 ? 1.465 -3.963 32.573 1.00 95.75 99 ASN A O 1
ATOM 763 N N . GLN A 1 100 ? -0.733 -4.005 32.143 1.00 96.75 100 GLN A N 1
ATOM 764 C CA . GLN A 1 100 ? -1.090 -5.032 33.120 1.00 96.75 100 GLN A CA 1
ATOM 765 C C . GLN A 1 100 ? -1.939 -6.120 32.448 1.00 96.75 100 GLN A C 1
ATOM 767 O O . GLN A 1 100 ? -2.731 -5.809 31.548 1.00 96.75 100 GLN A O 1
ATOM 772 N N . PRO A 1 101 ? -1.836 -7.387 32.890 1.00 97.56 101 PRO A N 1
ATOM 773 C CA . PRO A 1 101 ? -2.674 -8.462 32.373 1.00 97.56 101 PRO A CA 1
ATOM 774 C C . PRO A 1 101 ? -4.165 -8.095 32.384 1.00 97.56 101 PRO A C 1
ATOM 776 O O . PRO A 1 101 ? -4.712 -7.627 33.382 1.00 97.56 101 PRO A O 1
ATOM 779 N N . GLY A 1 102 ? -4.828 -8.290 31.242 1.00 96.62 102 GLY A N 1
ATOM 780 C CA . GLY A 1 102 ? -6.260 -8.025 31.076 1.00 96.62 102 GLY A CA 1
ATOM 781 C C . GLY A 1 102 ? -6.647 -6.560 30.835 1.00 96.62 102 GLY A C 1
ATOM 782 O O . GLY A 1 102 ? -7.831 -6.288 30.647 1.00 96.62 102 GLY A O 1
ATOM 783 N N . ALA A 1 103 ? -5.704 -5.612 30.796 1.00 96.94 103 ALA A N 1
ATOM 784 C CA . ALA A 1 103 ? -6.021 -4.202 30.554 1.00 96.94 103 ALA A CA 1
ATOM 785 C C . ALA A 1 103 ? -6.665 -3.968 29.173 1.00 96.94 103 ALA A C 1
ATOM 787 O O . ALA A 1 103 ? -7.704 -3.314 29.080 1.00 96.94 103 ALA A O 1
ATOM 788 N N . LEU A 1 104 ? -6.117 -4.577 28.114 1.00 96.44 104 LEU A N 1
ATOM 789 C CA . LEU A 1 104 ? -6.706 -4.521 26.771 1.00 96.44 104 LEU A CA 1
ATOM 790 C C . LEU A 1 104 ? -8.078 -5.210 26.722 1.00 96.44 104 LEU A C 1
ATOM 792 O O . LEU A 1 104 ? -9.019 -4.648 26.178 1.00 96.44 104 LEU A O 1
ATOM 796 N N . TYR A 1 105 ? -8.222 -6.381 27.353 1.00 96.38 105 TYR A N 1
ATOM 797 C CA . TYR A 1 105 ? -9.506 -7.091 27.433 1.00 96.38 105 TYR A CA 1
ATOM 798 C C . TYR A 1 105 ? -10.609 -6.202 28.024 1.00 96.38 105 TYR A C 1
ATOM 800 O O . TYR A 1 105 ? -11.688 -6.077 27.449 1.00 96.38 105 TYR A O 1
ATOM 808 N N . LYS A 1 106 ? -10.315 -5.520 29.140 1.00 95.88 106 LYS A N 1
ATOM 809 C CA . LYS A 1 106 ? -11.251 -4.579 29.769 1.00 95.88 106 LYS A CA 1
ATOM 810 C C . LYS A 1 106 ? -11.589 -3.405 28.847 1.00 95.88 106 LYS A C 1
ATOM 812 O O . LYS A 1 106 ? -12.755 -3.039 28.757 1.00 95.88 106 LYS A O 1
ATOM 817 N N . ALA A 1 107 ? -10.599 -2.846 28.148 1.00 95.25 107 ALA A N 1
ATOM 818 C CA . ALA A 1 107 ? -10.812 -1.739 27.215 1.00 95.25 107 ALA A CA 1
ATOM 819 C C . ALA A 1 107 ? -11.686 -2.131 26.010 1.00 95.25 107 ALA A C 1
ATOM 821 O O . ALA A 1 107 ? -12.486 -1.325 25.542 1.00 95.25 107 ALA A O 1
ATOM 822 N N . LEU A 1 108 ? -11.572 -3.372 25.531 1.00 96.06 108 LEU A N 1
ATOM 823 C CA . LEU A 1 108 ? -12.345 -3.867 24.391 1.00 96.06 108 LEU A CA 1
ATOM 824 C C . LEU A 1 108 ? -13.763 -4.334 24.755 1.00 96.06 108 LEU A C 1
ATOM 826 O O . LEU A 1 108 ? -14.609 -4.455 23.869 1.00 96.06 108 LEU A O 1
ATOM 830 N N . GLY A 1 109 ? -14.045 -4.568 26.042 1.00 95.69 109 GLY A N 1
ATOM 831 C CA . GLY A 1 109 ? -15.314 -5.137 26.502 1.00 95.69 109 GLY A CA 1
ATOM 832 C C . GLY A 1 109 ? -16.552 -4.364 26.040 1.00 95.69 109 GLY A C 1
ATOM 833 O O . GLY A 1 109 ? -17.548 -4.980 25.674 1.00 95.69 109 GLY A O 1
ATOM 834 N N . GLY A 1 110 ? -16.477 -3.031 25.982 1.00 92.62 110 GLY A N 1
ATOM 835 C CA . GLY A 1 110 ? -17.593 -2.195 25.528 1.00 92.62 110 GLY A CA 1
ATOM 836 C C . GLY A 1 110 ? -17.967 -2.399 24.056 1.00 92.62 110 GLY A C 1
ATOM 837 O O . GLY A 1 110 ? -19.148 -2.385 23.723 1.00 92.62 110 GLY A O 1
ATOM 838 N N . PHE A 1 111 ? -16.990 -2.636 23.177 1.00 95.12 111 PHE A N 1
ATOM 839 C CA . PHE A 1 111 ? -17.252 -2.898 21.756 1.00 95.12 111 PHE A CA 1
ATOM 840 C C . PHE A 1 111 ? -17.919 -4.264 21.567 1.00 95.12 111 PHE A C 1
ATOM 842 O O . PHE A 1 111 ? -18.899 -4.391 20.836 1.00 95.12 111 PHE A O 1
ATOM 849 N N . ALA A 1 112 ? -17.429 -5.272 22.295 1.00 93.44 112 ALA A N 1
ATOM 850 C CA . ALA A 1 112 ? -17.940 -6.635 22.219 1.00 93.44 112 ALA A CA 1
ATOM 851 C C . ALA A 1 112 ? -19.404 -6.750 22.677 1.00 93.44 112 ALA A C 1
ATOM 853 O O . ALA A 1 112 ? -20.182 -7.473 22.061 1.00 93.44 112 ALA A O 1
ATOM 854 N N . THR A 1 113 ? -19.802 -6.030 23.733 1.00 94.75 113 THR A N 1
ATOM 855 C CA . THR A 1 113 ? -21.175 -6.094 24.270 1.00 94.75 113 THR A CA 1
ATOM 856 C C . THR A 1 113 ? -22.185 -5.252 23.494 1.00 94.75 113 THR A C 1
ATOM 858 O O . THR A 1 113 ? -23.385 -5.476 23.632 1.00 94.75 113 THR A O 1
ATOM 861 N N . THR A 1 114 ? -21.724 -4.303 22.677 1.00 94.00 114 THR A N 1
ATOM 862 C CA . THR A 1 114 ? -22.583 -3.405 21.883 1.00 94.00 114 THR A CA 1
ATOM 863 C C . THR A 1 114 ? -22.679 -3.798 20.409 1.00 94.00 114 THR A C 1
ATOM 865 O O . THR A 1 114 ? -23.378 -3.136 19.647 1.00 94.00 114 THR A O 1
ATOM 868 N N . GLY A 1 115 ? -22.014 -4.883 19.997 1.00 91.06 115 GLY A N 1
ATOM 869 C CA . GLY A 1 115 ? -22.042 -5.365 18.615 1.00 91.06 115 GLY A CA 1
ATOM 870 C C . GLY A 1 115 ? -21.234 -4.504 17.640 1.00 91.06 115 GLY A C 1
ATOM 871 O O . GLY A 1 115 ? -21.470 -4.563 16.436 1.00 91.06 115 GLY A O 1
ATOM 872 N N . VAL A 1 116 ? -20.284 -3.705 18.135 1.00 94.31 116 VAL A N 1
ATOM 873 C CA . VAL A 1 116 ? -19.419 -2.877 17.287 1.00 94.31 116 VAL A CA 1
ATOM 874 C C . VAL A 1 116 ? -18.269 -3.724 16.749 1.00 94.31 116 VAL A C 1
ATOM 876 O O . VAL A 1 116 ? -17.439 -4.225 17.509 1.00 94.31 116 VAL A O 1
ATOM 879 N N . ASN A 1 117 ? -18.202 -3.868 15.424 1.00 95.19 117 ASN A N 1
ATOM 880 C CA . ASN A 1 117 ? -17.140 -4.617 14.759 1.00 95.19 117 ASN A CA 1
ATOM 881 C C . ASN A 1 117 ? -15.813 -3.833 14.729 1.00 95.19 117 ASN A C 1
ATOM 883 O O . ASN A 1 117 ? -15.799 -2.615 14.549 1.00 95.19 117 ASN A O 1
ATOM 887 N N . MET A 1 118 ? -14.686 -4.541 14.839 1.00 96.19 118 MET A N 1
ATOM 888 C CA . MET A 1 118 ? -13.342 -3.962 14.805 1.00 96.19 118 MET A CA 1
ATOM 889 C C . MET A 1 118 ? -12.537 -4.541 13.641 1.00 96.19 118 MET A C 1
ATOM 891 O O . MET A 1 118 ? -12.299 -5.741 13.575 1.00 96.19 118 MET A O 1
ATOM 895 N N . THR A 1 119 ? -12.069 -3.678 12.735 1.00 96.00 119 THR A N 1
ATOM 896 C CA . THR A 1 119 ? -11.325 -4.102 11.531 1.00 96.00 119 THR A CA 1
ATOM 897 C C . THR A 1 119 ? -9.805 -3.976 11.657 1.00 96.00 119 THR A C 1
ATOM 899 O O . THR A 1 119 ? -9.080 -4.411 10.768 1.00 96.00 119 THR A O 1
ATOM 902 N N . ARG A 1 120 ? -9.304 -3.296 12.696 1.00 96.38 120 ARG A N 1
ATOM 903 C CA . ARG A 1 120 ? -7.869 -3.087 12.937 1.00 96.38 120 ARG A CA 1
ATOM 904 C C . ARG A 1 120 ? -7.622 -2.821 14.419 1.00 96.38 120 ARG A C 1
ATOM 906 O O . ARG A 1 120 ? -8.311 -1.994 15.008 1.00 96.38 120 ARG A O 1
ATOM 913 N N . LEU A 1 121 ? -6.617 -3.487 14.977 1.00 96.81 121 LEU A N 1
ATOM 914 C CA . LEU A 1 121 ? -6.123 -3.268 16.331 1.00 96.81 121 LEU A CA 1
ATOM 915 C C . LEU A 1 121 ? -4.602 -3.376 16.313 1.00 96.81 121 LEU A C 1
ATOM 917 O O . LEU A 1 121 ? -4.065 -4.406 15.915 1.00 96.81 121 LEU A O 1
ATOM 921 N N . GLU A 1 122 ? -3.919 -2.319 16.739 1.00 96.75 122 GLU A N 1
ATOM 922 C CA . GLU A 1 122 ? -2.459 -2.274 16.805 1.00 96.75 122 GLU A CA 1
ATOM 923 C C . GLU A 1 122 ? -2.029 -1.749 18.169 1.00 96.75 122 GLU A C 1
ATOM 925 O O . GLU A 1 122 ? -2.564 -0.756 18.663 1.00 96.75 122 GLU A O 1
ATOM 930 N N . SER A 1 123 ? -1.071 -2.434 18.789 1.00 95.62 123 SER A N 1
ATOM 931 C CA . SER A 1 123 ? -0.491 -2.047 20.073 1.00 95.62 123 SER A CA 1
ATOM 932 C C . SER A 1 123 ? 0.877 -1.408 19.868 1.00 95.62 123 SER A C 1
ATOM 934 O O . SER A 1 123 ? 1.708 -1.958 19.148 1.00 95.62 123 SER A O 1
ATOM 936 N N . TYR A 1 124 ? 1.134 -0.304 20.566 1.00 96.19 124 TYR A N 1
ATOM 937 C CA . TYR A 1 124 ? 2.443 0.341 20.619 1.00 96.19 124 TYR A CA 1
ATOM 938 C C . TYR A 1 124 ? 2.818 0.627 22.075 1.00 96.19 124 TYR A C 1
ATOM 940 O O . TYR A 1 124 ? 1.993 1.135 22.838 1.00 96.19 124 TYR A O 1
ATOM 948 N N . MET A 1 125 ? 4.049 0.287 22.460 1.00 94.75 125 MET A N 1
ATOM 949 C CA . MET A 1 125 ? 4.567 0.538 23.805 1.00 94.75 125 MET A CA 1
ATOM 950 C C . MET A 1 125 ? 5.097 1.966 23.889 1.00 94.75 125 MET A C 1
ATOM 952 O O . MET A 1 125 ? 5.896 2.380 23.055 1.00 94.75 125 MET A O 1
ATOM 956 N N . LEU A 1 126 ? 4.636 2.715 24.884 1.00 91.44 126 LEU A N 1
ATOM 957 C CA . LEU A 1 126 ? 5.182 4.033 25.193 1.00 91.44 126 LEU A CA 1
ATOM 958 C C . LEU A 1 126 ? 6.372 3.866 26.143 1.00 91.44 126 LEU A C 1
ATOM 960 O O . LEU A 1 126 ? 6.338 2.974 26.995 1.00 91.44 126 LEU A O 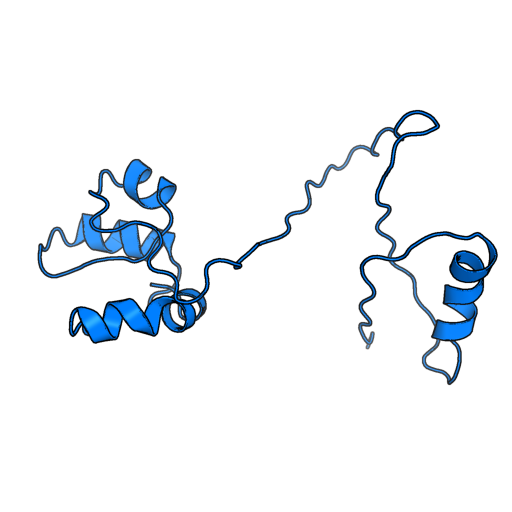1
ATOM 964 N N . GLU A 1 127 ? 7.392 4.703 25.959 1.00 75.81 127 GLU A N 1
ATOM 965 C CA . GLU A 1 127 ? 8.533 4.837 26.877 1.00 75.81 127 GLU A CA 1
ATOM 966 C C . GLU A 1 127 ? 8.112 5.412 28.236 1.00 75.81 127 GLU A C 1
ATOM 968 O O . GLU A 1 127 ? 7.188 6.265 28.268 1.00 75.81 127 GLU A O 1
#

Secondary structure (DSSP, 8-state):
--HHHHTT-HHHHHHTTPPP---S-HHHHHHHHHHHT-SS------HHHHHHHT---S-S---S-TT---------SSPPPPPPTT------------SSTTHHHHHHHHHHHHT---S--------

InterPro domains:
  IPR001086 Prephenate dehydratase [PF00800] (1-79)
  IPR001086 Prephenate dehydratase [PS51171] (1-77)
  IPR002912 ACT domain [PS51671] (92-127)
  IPR045865 ACT-like domain [SSF55021] (72-125)

Radius of gyration: 22.51 Å; chains: 1; bounding box: 49×34×57 Å

Foldseek 3Di:
DAPVVCVFQVPVCVVVVHDDDHDPDQLVLLQVCLVVVDPNRDGDHDPVSCVVSVHDDPDPPSTPDPPDDDDDDDDDPDDDDDDDPPDDDDDDDDDDFDPDPCRVVVVCVVCVVVVNDDDDDDDDDDD